Protein AF-A0A8T8I0U0-F1 (afdb_monomer)

Mean predicted aligned error: 4.16 Å

Organism: NCBI:txid173560

Nearest PDB structures (foldseek):
  2bmm-assembly1_A  TM=9.671E-01  e=6.168E-07  Thermobifida fusca
  4uzv-assembly1_A-2  TM=9.591E-01  e=1.842E-06  Thermobifida fusca TM51
  2qrw-assembly1_B  TM=9.593E-01  e=3.443E-06  Mycobacterium tuberculosis
  2qrw-assembly7_J  TM=9.313E-01  e=3.627E-06  Mycobacterium tuberculosis
  2qrw-assembly1_H  TM=9.370E-01  e=4.958E-06  Mycobacterium tuberculosis

Structure (mmCIF, N/CA/C/O backbone):
data_AF-A0A8T8I0U0-F1
#
_entry.id   AF-A0A8T8I0U0-F1
#
loop_
_atom_site.group_PDB
_atom_site.id
_atom_site.type_symbol
_atom_site.label_atom_id
_atom_site.label_alt_id
_atom_site.label_comp_id
_atom_site.label_asym_id
_atom_site.label_entity_id
_atom_site.label_seq_id
_atom_site.pdbx_PDB_ins_code
_atom_site.Cartn_x
_atom_site.Cartn_y
_atom_site.Cartn_z
_atom_site.occupancy
_atom_site.B_iso_or_equiv
_atom_site.auth_seq_id
_atom_site.auth_comp_id
_atom_site.auth_asym_id
_atom_site.auth_atom_id
_atom_site.pdbx_PDB_model_num
ATOM 1 N N . MET A 1 1 ? -22.329 17.162 18.875 1.00 44.09 1 MET A N 1
ATOM 2 C CA . MET A 1 1 ? -20.883 16.859 18.850 1.00 44.09 1 MET A CA 1
ATOM 3 C C . MET A 1 1 ? -20.660 15.857 17.734 1.00 44.09 1 MET A C 1
ATOM 5 O O . MET A 1 1 ? -21.104 14.725 17.866 1.00 44.09 1 MET A O 1
ATOM 9 N N . THR A 1 2 ? -20.091 16.277 16.606 1.00 43.19 2 THR A N 1
ATOM 10 C CA . THR A 1 2 ? -19.749 15.354 15.516 1.00 43.19 2 THR A CA 1
ATOM 11 C C . THR A 1 2 ? -18.522 14.572 15.963 1.00 43.19 2 THR A C 1
ATOM 13 O O . THR A 1 2 ? -17.457 15.156 16.145 1.00 43.19 2 THR A O 1
ATOM 16 N N . GLN A 1 3 ? -18.689 13.280 16.235 1.00 42.22 3 GLN A N 1
ATOM 17 C CA . GLN A 1 3 ? -17.574 12.393 16.548 1.00 42.22 3 GLN A CA 1
ATOM 18 C C . GLN A 1 3 ? -16.611 12.412 15.353 1.00 42.22 3 GLN A C 1
ATOM 20 O O . GLN A 1 3 ? -17.051 12.254 14.213 1.00 42.22 3 GLN A O 1
ATOM 25 N N . ALA A 1 4 ? -15.321 12.662 15.594 1.00 53.00 4 ALA A N 1
ATOM 26 C CA . ALA A 1 4 ? -14.315 12.555 14.543 1.00 53.00 4 ALA A CA 1
ATOM 27 C C . ALA A 1 4 ? -14.406 11.152 13.908 1.00 53.00 4 ALA A C 1
ATOM 29 O O . ALA A 1 4 ? -14.655 10.185 14.639 1.00 53.00 4 ALA A O 1
ATOM 30 N N . PRO A 1 5 ? -14.255 11.021 12.576 1.00 55.06 5 PRO A N 1
ATOM 31 C CA . PRO A 1 5 ? -14.304 9.717 11.932 1.00 55.06 5 PRO A CA 1
ATOM 32 C C . PRO A 1 5 ? -13.251 8.811 12.572 1.00 55.06 5 PRO A C 1
ATOM 34 O O . PRO A 1 5 ? -12.086 9.185 12.707 1.00 55.06 5 PRO A O 1
ATOM 37 N N . ARG A 1 6 ? -13.696 7.645 13.039 1.00 64.88 6 ARG A N 1
ATOM 38 C CA . ARG A 1 6 ? -12.832 6.659 13.679 1.00 64.88 6 ARG A CA 1
ATOM 39 C C . ARG A 1 6 ? -11.958 6.043 12.598 1.00 64.88 6 ARG A C 1
ATOM 41 O O . ARG A 1 6 ? -12.469 5.355 11.728 1.00 64.88 6 ARG A O 1
ATOM 48 N N . LEU A 1 7 ? -10.661 6.305 12.679 1.00 69.94 7 LEU A N 1
ATOM 49 C CA . LEU A 1 7 ? -9.669 5.688 11.811 1.00 69.94 7 LEU A CA 1
ATOM 50 C C . LEU A 1 7 ? -9.688 4.171 12.009 1.00 69.94 7 LEU A C 1
ATOM 52 O O . LEU A 1 7 ? -9.860 3.695 13.138 1.00 69.94 7 LEU A O 1
ATOM 56 N N . ALA A 1 8 ? -9.477 3.423 10.926 1.00 82.00 8 ALA A N 1
ATOM 57 C CA . ALA A 1 8 ? -9.208 1.997 11.033 1.00 82.00 8 ALA A CA 1
ATOM 58 C C . ALA A 1 8 ? -8.011 1.775 11.988 1.00 82.00 8 ALA A C 1
ATOM 60 O O . ALA A 1 8 ? -6.993 2.459 11.841 1.00 82.00 8 ALA A O 1
ATOM 61 N N . PRO A 1 9 ? -8.121 0.858 12.969 1.00 89.94 9 PRO A N 1
ATOM 62 C CA . PRO A 1 9 ? -7.012 0.476 13.834 1.00 89.94 9 PRO A CA 1
ATOM 63 C C . PRO A 1 9 ? -5.744 0.146 13.043 1.00 89.94 9 PRO A C 1
ATOM 65 O O . PRO A 1 9 ? -5.819 -0.475 11.982 1.00 89.94 9 PRO A O 1
ATOM 68 N N . GLU A 1 10 ? -4.583 0.504 13.594 1.00 93.50 10 GLU A N 1
ATOM 69 C CA . GLU A 1 10 ? -3.272 0.229 12.989 1.00 93.50 10 GLU A CA 1
ATOM 70 C C . GLU A 1 10 ? -3.123 -1.245 12.592 1.00 93.50 10 GLU A C 1
ATOM 72 O O . GLU A 1 10 ? -2.755 -1.549 11.461 1.00 93.50 10 GLU A O 1
ATOM 77 N N . GLU A 1 11 ? -3.509 -2.156 13.485 1.00 94.25 11 GLU A N 1
ATOM 78 C CA . GLU A 1 11 ? -3.452 -3.601 13.259 1.00 94.25 11 GLU A CA 1
ATOM 79 C C . GLU A 1 11 ? -4.283 -4.048 12.045 1.00 94.25 11 GLU A C 1
ATOM 81 O O . GLU A 1 11 ? -3.831 -4.889 11.271 1.00 94.25 11 GLU A O 1
ATOM 86 N N . LEU A 1 12 ? -5.450 -3.432 11.803 1.00 94.69 12 LEU A N 1
ATOM 87 C CA . LEU A 1 12 ? -6.263 -3.736 10.620 1.00 94.69 12 LEU A CA 1
ATOM 88 C C . LEU A 1 12 ? -5.626 -3.216 9.328 1.00 94.69 12 LEU A C 1
ATOM 90 O O . LEU A 1 12 ? -5.728 -3.875 8.296 1.00 94.69 12 LEU A O 1
ATOM 94 N N . LEU A 1 13 ? -4.953 -2.064 9.361 1.00 95.12 13 LEU A N 1
ATOM 95 C CA . LEU A 1 13 ? -4.246 -1.527 8.192 1.00 95.12 13 LEU A CA 1
ATOM 96 C C . LEU A 1 13 ? -2.980 -2.329 7.865 1.00 95.12 13 LEU A C 1
ATOM 98 O O . LEU A 1 13 ? -2.673 -2.534 6.690 1.00 95.12 13 LEU A O 1
ATOM 102 N N . MET A 1 14 ? -2.275 -2.820 8.886 1.00 96.94 14 MET A N 1
ATOM 103 C CA . MET A 1 14 ? -1.159 -3.751 8.705 1.00 96.94 14 MET A CA 1
ATOM 104 C C . MET A 1 14 ? -1.657 -5.078 8.114 1.00 96.94 14 MET A C 1
ATOM 106 O O . MET A 1 14 ? -1.157 -5.506 7.077 1.00 96.94 14 MET A O 1
ATOM 110 N N . ALA A 1 15 ? -2.721 -5.658 8.681 1.00 96.88 15 ALA A N 1
ATOM 111 C CA . ALA A 1 15 ? -3.320 -6.893 8.173 1.00 96.88 15 ALA A CA 1
ATOM 112 C C . ALA A 1 15 ? -3.898 -6.746 6.752 1.00 96.88 15 ALA A C 1
ATOM 114 O O . ALA A 1 15 ? -3.874 -7.695 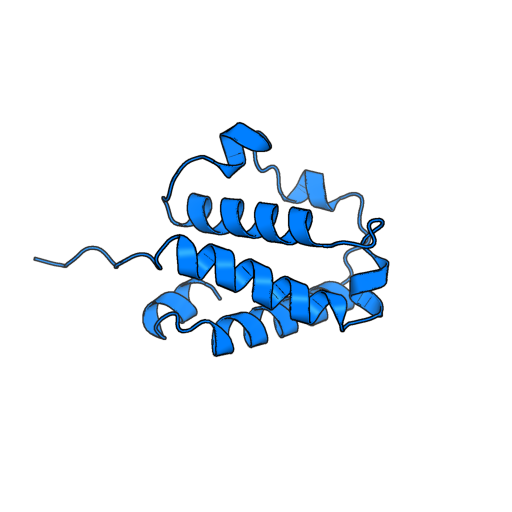5.967 1.00 96.88 15 ALA A O 1
ATOM 115 N N . LEU A 1 16 ? -4.410 -5.563 6.391 1.00 97.19 16 LEU A N 1
ATOM 116 C CA . LEU A 1 16 ? -4.823 -5.249 5.022 1.00 97.19 16 LEU A CA 1
ATOM 117 C C . LEU A 1 16 ? -3.639 -5.343 4.051 1.00 97.19 16 LEU A C 1
ATOM 119 O O . LEU A 1 16 ? -3.783 -5.923 2.976 1.00 97.19 16 LEU A O 1
ATOM 123 N N . ALA A 1 17 ? -2.480 -4.791 4.419 1.00 98.06 17 ALA A N 1
ATOM 124 C CA . ALA A 1 17 ? -1.287 -4.866 3.584 1.00 98.06 17 ALA A CA 1
ATOM 125 C C . ALA A 1 17 ? -0.794 -6.313 3.422 1.00 98.06 17 ALA A C 1
ATOM 127 O O . ALA A 1 17 ? -0.450 -6.706 2.308 1.00 98.06 17 ALA A O 1
ATOM 128 N N . ASP A 1 18 ? -0.836 -7.117 4.487 1.00 97.94 18 ASP A N 1
ATOM 129 C CA . ASP A 1 18 ? -0.480 -8.539 4.428 1.00 97.94 18 ASP A CA 1
ATOM 130 C C . ASP A 1 18 ? -1.413 -9.317 3.488 1.00 97.94 18 ASP A C 1
ATOM 132 O O . ASP A 1 18 ? -0.952 -10.041 2.605 1.00 97.94 18 ASP A O 1
ATOM 136 N N . ARG A 1 19 ? -2.732 -9.110 3.604 1.00 97.88 19 ARG A N 1
ATOM 137 C CA . ARG A 1 19 ? -3.728 -9.711 2.696 1.00 97.88 19 ARG A CA 1
ATOM 138 C C . ARG A 1 19 ? -3.503 -9.289 1.251 1.00 97.88 19 ARG A C 1
ATOM 140 O O . ARG A 1 19 ? -3.509 -10.130 0.361 1.00 97.88 19 ARG A O 1
ATOM 147 N N . PHE A 1 20 ? -3.268 -8.001 1.017 1.00 98.44 20 PHE A N 1
ATOM 148 C CA . PHE A 1 20 ? -2.972 -7.489 -0.315 1.00 98.44 20 PHE A CA 1
ATOM 149 C C . PHE A 1 20 ? -1.749 -8.180 -0.934 1.00 98.44 20 PHE A C 1
ATOM 151 O O . PHE A 1 20 ? -1.793 -8.579 -2.096 1.00 98.44 20 PHE A O 1
ATOM 158 N N . TYR A 1 21 ? -0.676 -8.375 -0.167 1.00 98.12 21 TYR A N 1
ATOM 159 C CA . TYR A 1 21 ? 0.515 -9.053 -0.676 1.00 98.12 21 TYR A CA 1
ATOM 160 C C . TYR A 1 21 ? 0.358 -10.570 -0.825 1.00 98.12 21 TYR A C 1
ATOM 162 O O . TYR A 1 21 ? 1.036 -11.150 -1.673 1.00 98.12 21 TYR A O 1
ATOM 170 N N . ALA A 1 22 ? -0.561 -11.204 -0.091 1.00 97.12 22 ALA A N 1
ATOM 171 C CA . ALA A 1 22 ? -0.962 -12.588 -0.347 1.00 97.12 22 ALA A CA 1
ATOM 172 C C . ALA A 1 22 ? -1.680 -12.739 -1.704 1.00 97.12 22 ALA A C 1
ATOM 174 O O . ALA A 1 22 ? -1.435 -13.700 -2.425 1.00 97.12 22 ALA A O 1
ATOM 175 N N . GLU A 1 23 ? -2.506 -11.766 -2.095 1.00 97.69 23 GLU A N 1
ATOM 176 C CA . GLU A 1 23 ? -3.128 -11.740 -3.428 1.00 97.69 23 GLU A CA 1
ATOM 177 C C . GLU A 1 23 ? -2.091 -11.451 -4.534 1.00 97.69 23 GLU A C 1
ATOM 179 O O . GLU A 1 23 ? -2.078 -12.101 -5.579 1.00 97.69 23 GLU A O 1
ATOM 184 N N . VAL A 1 24 ? -1.165 -10.510 -4.297 1.00 97.62 24 VAL A N 1
ATOM 185 C CA . VAL A 1 24 ? -0.076 -10.192 -5.243 1.00 97.62 24 VAL A CA 1
ATOM 186 C C . VAL A 1 24 ? 0.856 -11.380 -5.462 1.00 97.62 24 VAL A C 1
ATOM 188 O O . VAL A 1 24 ? 1.292 -11.596 -6.592 1.00 97.62 24 VAL A O 1
ATOM 191 N N . SER A 1 25 ? 1.174 -12.146 -4.415 1.00 97.00 25 SER A N 1
ATOM 192 C CA . SER A 1 25 ? 2.069 -13.301 -4.535 1.00 97.00 25 SER A CA 1
ATOM 193 C C . SER A 1 25 ? 1.476 -14.418 -5.398 1.00 97.00 25 SER A C 1
ATOM 195 O O . SER A 1 25 ? 2.234 -15.133 -6.052 1.00 97.00 25 SER A O 1
ATOM 197 N N . ALA A 1 26 ? 0.145 -14.518 -5.461 1.00 96.81 26 ALA A N 1
ATOM 198 C CA . ALA A 1 26 ? -0.581 -15.467 -6.301 1.00 96.81 26 ALA A CA 1
ATOM 199 C C . ALA A 1 26 ? -0.764 -15.002 -7.763 1.00 96.81 26 ALA A C 1
ATOM 201 O O . ALA A 1 26 ? -1.098 -15.813 -8.626 1.00 96.81 26 ALA A O 1
ATOM 202 N N . ASP A 1 27 ? -0.548 -13.718 -8.076 1.00 97.81 27 ASP A N 1
ATOM 203 C CA . ASP A 1 27 ? -0.591 -13.195 -9.447 1.00 97.81 27 ASP A CA 1
ATOM 204 C C . ASP A 1 27 ? 0.809 -13.207 -10.066 1.00 97.81 27 ASP A C 1
ATOM 206 O O . ASP A 1 27 ? 1.598 -12.289 -9.851 1.00 97.81 27 ASP A O 1
ATOM 210 N N . GLU A 1 28 ? 1.099 -14.213 -10.895 1.00 96.44 28 GLU A N 1
ATOM 211 C CA . GLU A 1 28 ? 2.404 -14.393 -11.552 1.00 96.44 28 GLU A CA 1
ATOM 212 C C . GLU A 1 28 ? 2.910 -13.130 -12.274 1.00 96.44 28 GLU A C 1
ATOM 214 O O . GLU A 1 28 ? 4.111 -12.854 -12.282 1.00 96.44 28 GLU A O 1
ATOM 219 N N . VAL A 1 29 ? 2.007 -12.321 -12.846 1.00 96.31 29 VAL A N 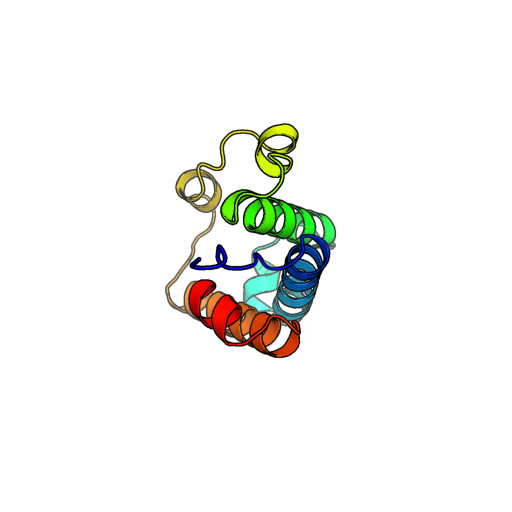1
ATOM 220 C CA . VAL A 1 29 ? 2.376 -11.116 -13.602 1.00 96.31 29 VAL A CA 1
ATOM 221 C C . VAL A 1 29 ? 2.846 -10.002 -12.672 1.00 96.31 29 VAL A C 1
ATOM 223 O O . VAL A 1 29 ? 3.818 -9.316 -12.982 1.00 96.31 29 VAL A O 1
ATOM 226 N N . LEU A 1 30 ? 2.165 -9.798 -11.542 1.00 95.81 30 LEU A N 1
ATOM 227 C CA . LEU A 1 30 ? 2.612 -8.819 -10.550 1.00 95.81 30 LEU A CA 1
ATOM 228 C C . LEU A 1 30 ? 3.803 -9.338 -9.761 1.00 95.81 30 LEU A C 1
ATOM 230 O O . LEU A 1 30 ? 4.741 -8.583 -9.520 1.00 95.81 30 LEU A O 1
ATOM 234 N N . ARG A 1 31 ? 3.792 -10.620 -9.394 1.00 95.06 31 ARG A N 1
ATOM 235 C CA . ARG A 1 31 ? 4.866 -11.268 -8.651 1.00 95.06 31 ARG A CA 1
ATOM 236 C C . ARG A 1 31 ? 6.205 -11.135 -9.371 1.00 95.06 31 ARG A C 1
ATOM 238 O O . ARG A 1 31 ? 7.200 -10.857 -8.707 1.00 95.06 31 ARG A O 1
ATOM 245 N N . ALA A 1 32 ? 6.220 -11.239 -10.700 1.00 94.00 32 ALA A N 1
ATOM 246 C CA . ALA A 1 32 ? 7.416 -11.059 -11.525 1.00 94.00 32 ALA A CA 1
ATOM 247 C C . ALA A 1 32 ? 8.054 -9.655 -11.436 1.00 94.00 32 ALA A C 1
ATOM 249 O O . ALA A 1 32 ? 9.199 -9.482 -11.845 1.00 94.00 32 ALA A O 1
ATOM 250 N N . LEU A 1 33 ? 7.347 -8.648 -10.906 1.00 92.19 33 LEU A N 1
ATOM 251 C CA . LEU A 1 33 ? 7.899 -7.305 -10.683 1.00 92.19 33 LEU A CA 1
ATOM 252 C C . LEU A 1 33 ? 8.765 -7.211 -9.419 1.00 92.19 33 LEU A C 1
ATOM 254 O O . LEU A 1 33 ? 9.483 -6.224 -9.249 1.00 92.19 33 LEU A O 1
ATOM 258 N N . TYR A 1 34 ? 8.674 -8.198 -8.527 1.00 90.94 34 TYR A N 1
ATOM 259 C CA . TYR A 1 34 ? 9.368 -8.196 -7.246 1.00 90.94 34 TYR A CA 1
ATOM 260 C C . TYR A 1 34 ? 10.632 -9.060 -7.328 1.00 90.94 34 TYR A C 1
ATOM 262 O O . TYR A 1 34 ? 10.525 -10.252 -7.628 1.00 90.94 34 TYR A O 1
ATOM 270 N N . PRO A 1 35 ? 11.819 -8.484 -7.061 1.00 86.75 35 PRO A N 1
ATOM 271 C CA . PRO A 1 35 ? 13.076 -9.226 -7.119 1.00 86.75 35 PRO A CA 1
ATOM 272 C C . PRO A 1 35 ? 13.201 -10.237 -5.977 1.00 86.75 35 PRO A C 1
ATOM 274 O O . PRO A 1 35 ? 13.792 -11.297 -6.162 1.00 86.75 35 PRO A O 1
ATOM 277 N N . ASP A 1 36 ? 12.630 -9.917 -4.817 1.00 89.75 36 ASP A N 1
ATOM 278 C CA . ASP A 1 36 ? 12.696 -10.760 -3.632 1.00 89.75 36 ASP A CA 1
ATOM 279 C C . ASP A 1 36 ? 11.689 -11.911 -3.711 1.00 8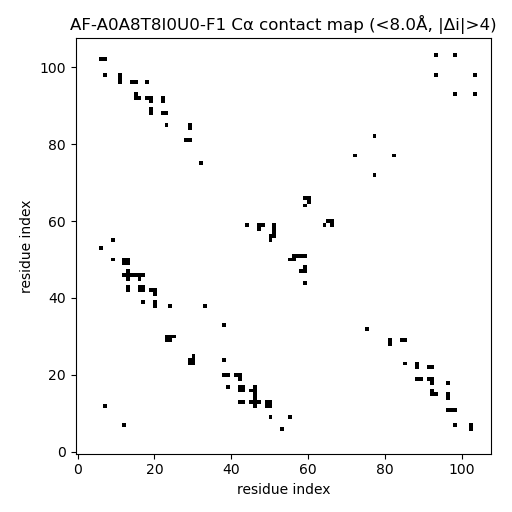9.75 36 ASP A C 1
ATOM 281 O O . ASP A 1 36 ? 10.585 -11.772 -4.252 1.00 89.75 36 ASP A O 1
ATOM 285 N N . GLU A 1 37 ? 12.076 -13.064 -3.161 1.00 83.25 37 GLU A N 1
ATOM 286 C CA . GLU A 1 37 ? 11.171 -14.206 -3.020 1.00 83.25 37 GLU A CA 1
ATOM 287 C C . GLU A 1 37 ? 10.083 -13.972 -1.977 1.00 83.25 37 GLU A C 1
ATOM 289 O O . GLU A 1 37 ? 8.921 -14.323 -2.196 1.00 83.25 37 GLU A O 1
ATOM 294 N N . ASP A 1 38 ? 10.472 -13.315 -0.889 1.00 93.06 38 ASP A N 1
ATOM 295 C CA . ASP A 1 38 ? 9.625 -12.956 0.232 1.00 93.06 38 ASP A CA 1
ATOM 296 C C . ASP A 1 38 ? 9.119 -11.512 0.090 1.00 93.06 38 ASP A C 1
ATOM 298 O O . ASP A 1 38 ? 9.893 -10.568 -0.069 1.00 93.06 38 ASP A O 1
ATOM 302 N N . LEU A 1 39 ? 7.799 -11.334 0.174 1.00 96.25 39 LEU A N 1
ATOM 303 C CA . LEU A 1 39 ? 7.140 -10.029 0.082 1.00 96.25 39 LEU A CA 1
ATOM 304 C C . LEU A 1 39 ? 6.831 -9.411 1.457 1.00 96.25 39 LEU A C 1
ATOM 306 O O . LEU A 1 39 ? 6.213 -8.347 1.516 1.00 96.25 39 LEU A O 1
ATOM 310 N N . THR A 1 40 ? 7.272 -10.029 2.557 1.00 96.00 40 THR A N 1
ATOM 311 C CA . THR A 1 40 ? 7.002 -9.588 3.937 1.00 96.00 40 THR A CA 1
ATOM 312 C C . THR A 1 40 ? 7.406 -8.134 4.176 1.00 96.00 40 THR A C 1
ATOM 314 O O . THR A 1 40 ? 6.644 -7.352 4.751 1.00 96.00 40 THR A O 1
ATOM 317 N N . ASP A 1 41 ? 8.585 -7.724 3.708 1.00 95.69 41 ASP A N 1
ATOM 318 C CA . ASP A 1 41 ? 9.022 -6.337 3.862 1.00 95.69 41 ASP A CA 1
ATOM 319 C C . ASP A 1 41 ? 8.192 -5.394 2.990 1.00 95.69 41 ASP A C 1
ATOM 321 O O . ASP A 1 41 ? 7.811 -4.311 3.432 1.00 95.69 41 ASP A O 1
ATOM 325 N N . ALA A 1 42 ? 7.842 -5.801 1.769 1.00 96.25 42 ALA A N 1
ATOM 326 C CA . ALA A 1 42 ? 6.986 -5.016 0.885 1.00 96.25 42 ALA A CA 1
ATOM 327 C C . ALA A 1 42 ? 5.591 -4.778 1.504 1.00 96.25 42 ALA A C 1
ATOM 329 O O . ALA A 1 42 ? 5.093 -3.645 1.468 1.00 96.25 42 ALA A O 1
ATOM 330 N N . ALA A 1 43 ? 5.018 -5.800 2.149 1.00 97.94 43 ALA A N 1
ATOM 331 C CA . ALA A 1 43 ? 3.777 -5.710 2.915 1.00 97.94 43 ALA A CA 1
ATOM 332 C C . ALA A 1 43 ? 3.908 -4.757 4.101 1.00 97.94 43 ALA A C 1
ATOM 334 O O . ALA A 1 43 ? 3.144 -3.797 4.215 1.00 97.94 43 ALA A O 1
ATOM 335 N N . ARG A 1 44 ? 4.950 -4.924 4.917 1.00 97.69 44 ARG A N 1
ATOM 336 C CA . ARG A 1 44 ? 5.211 -4.070 6.080 1.00 97.69 44 ARG A CA 1
ATOM 337 C C . ARG A 1 44 ? 5.361 -2.599 5.703 1.00 97.69 44 ARG A C 1
ATOM 339 O O . ARG A 1 44 ? 4.831 -1.715 6.371 1.00 97.69 44 ARG A O 1
ATOM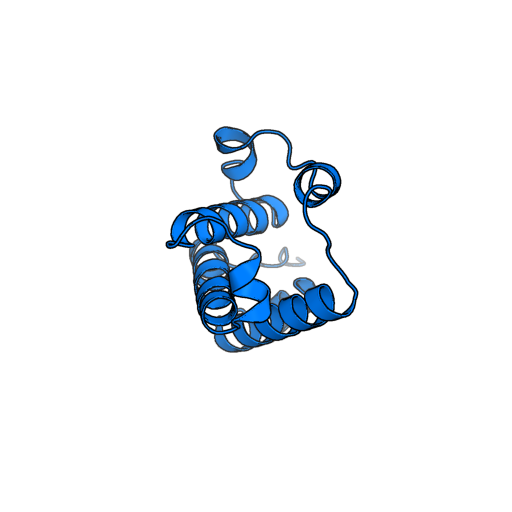 346 N N . HIS A 1 45 ? 6.054 -2.334 4.602 1.00 97.50 45 HIS A N 1
ATOM 347 C CA . HIS A 1 45 ? 6.238 -0.991 4.075 1.00 97.50 45 HIS A CA 1
ATOM 348 C C . HIS A 1 45 ? 4.929 -0.342 3.632 1.00 97.50 45 HIS A C 1
ATOM 350 O O . HIS A 1 45 ? 4.717 0.841 3.907 1.00 97.50 45 HIS A O 1
ATOM 356 N N . LEU A 1 46 ? 4.061 -1.098 2.958 1.00 97.75 46 LEU A N 1
ATO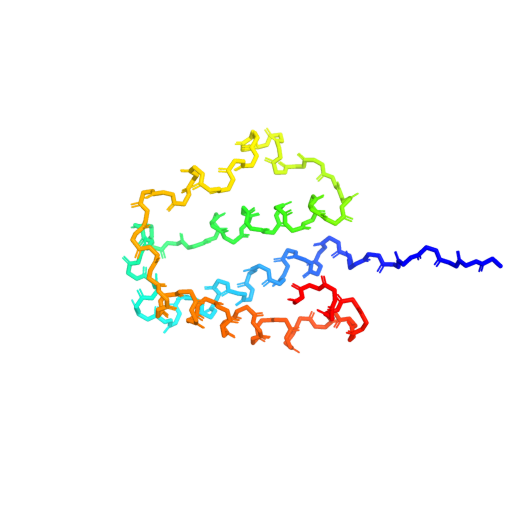M 357 C CA . LEU A 1 46 ? 2.736 -0.619 2.591 1.00 97.75 46 LEU A CA 1
ATOM 358 C C . LEU A 1 46 ? 1.873 -0.391 3.836 1.00 97.75 46 LEU A C 1
ATOM 360 O O . LEU A 1 46 ? 1.248 0.658 3.940 1.00 97.75 46 LEU A O 1
ATOM 364 N N . GLY A 1 47 ? 1.895 -1.314 4.798 1.00 97.69 47 GLY A N 1
ATOM 365 C CA . GLY A 1 47 ? 1.170 -1.192 6.062 1.00 97.69 47 GLY A CA 1
ATOM 366 C C . GLY A 1 47 ? 1.541 0.087 6.812 1.00 97.69 47 GLY A C 1
ATOM 367 O O . GLY A 1 47 ? 0.674 0.918 7.076 1.00 97.69 47 GLY A O 1
ATOM 368 N N . TRP A 1 48 ? 2.835 0.328 7.047 1.00 97.88 48 TRP A N 1
ATOM 369 C CA . TRP A 1 48 ? 3.295 1.568 7.684 1.00 97.88 48 TRP A CA 1
ATOM 370 C C . TRP A 1 48 ? 2.878 2.818 6.908 1.00 97.88 48 TRP A C 1
ATOM 372 O O . TRP A 1 48 ? 2.513 3.826 7.511 1.00 97.88 48 TRP A O 1
ATOM 382 N N . PHE A 1 49 ? 2.929 2.769 5.572 1.00 97.19 49 PHE A N 1
ATOM 383 C CA . PHE A 1 49 ? 2.474 3.882 4.745 1.00 97.19 49 PHE A CA 1
ATOM 384 C C . PHE A 1 49 ? 0.974 4.146 4.932 1.00 97.19 49 PHE A C 1
ATOM 386 O O . PHE A 1 49 ? 0.592 5.298 5.117 1.00 97.19 49 PHE A O 1
ATOM 393 N N . LEU A 1 50 ? 0.133 3.107 4.920 1.00 95.31 50 LEU A N 1
ATOM 394 C CA . LEU A 1 50 ? -1.316 3.228 5.106 1.00 95.31 50 LEU A CA 1
ATOM 395 C C . LEU A 1 50 ? -1.662 3.779 6.493 1.00 95.31 50 LEU A C 1
ATOM 397 O O . LEU A 1 50 ? -2.478 4.692 6.597 1.00 95.31 50 LEU A O 1
ATOM 401 N N . VAL A 1 51 ? -1.003 3.277 7.538 1.00 95.19 51 VAL A N 1
ATOM 402 C CA . VAL A 1 51 ? -1.158 3.753 8.921 1.00 95.19 51 VAL A CA 1
ATOM 403 C C . VAL A 1 51 ? -0.822 5.238 9.014 1.00 95.19 51 VAL A C 1
ATOM 405 O O . VAL A 1 51 ? -1.638 6.040 9.474 1.00 95.19 51 VAL A O 1
ATOM 408 N N . GLN A 1 52 ? 0.345 5.631 8.502 1.00 94.94 52 GLN A N 1
ATOM 409 C CA . GLN A 1 52 ? 0.779 7.022 8.533 1.00 94.94 52 GLN A CA 1
ATOM 410 C C . GLN A 1 52 ? -0.134 7.926 7.686 1.00 94.94 52 GLN A C 1
ATOM 412 O O . GLN A 1 52 ? -0.4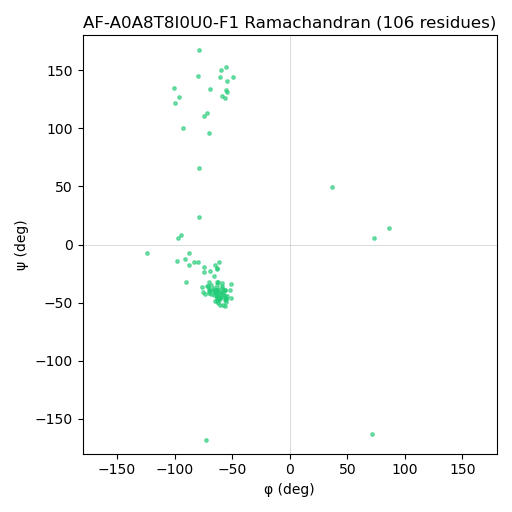92 9.022 8.115 1.00 94.94 52 GLN A O 1
ATOM 417 N N . ALA A 1 53 ? -0.560 7.476 6.501 1.00 92.00 53 ALA A N 1
ATOM 418 C CA . ALA A 1 53 ? -1.449 8.231 5.615 1.00 92.00 53 ALA A CA 1
ATOM 419 C C . ALA A 1 53 ? -2.830 8.497 6.235 1.00 92.00 53 ALA A C 1
ATOM 421 O O . ALA A 1 53 ? -3.522 9.431 5.830 1.00 92.00 53 ALA A O 1
ATOM 422 N N . ARG A 1 54 ? -3.226 7.699 7.232 1.00 89.50 54 ARG A N 1
ATOM 423 C CA . ARG A 1 54 ? -4.463 7.871 7.998 1.00 89.50 54 ARG A CA 1
ATOM 424 C C . ARG A 1 54 ? -4.269 8.657 9.295 1.00 89.50 54 ARG A C 1
ATOM 426 O O . ARG A 1 54 ? -5.215 8.788 10.054 1.00 89.50 54 ARG A O 1
ATOM 433 N N . GLY A 1 55 ? -3.093 9.242 9.521 1.00 90.50 55 GLY A N 1
ATOM 434 C CA . GLY A 1 55 ? -2.800 10.045 10.711 1.00 90.50 55 GLY A CA 1
ATOM 435 C C . GLY A 1 55 ? -2.329 9.225 11.913 1.00 90.50 55 GLY A C 1
ATOM 436 O O . GLY A 1 55 ? -2.311 9.744 13.026 1.00 90.50 55 GLY A O 1
ATOM 437 N N . GLY A 1 56 ? -1.957 7.960 11.697 1.00 92.19 56 GLY A N 1
ATOM 438 C CA . GLY A 1 56 ? -1.250 7.154 12.686 1.00 92.19 56 GLY A CA 1
ATOM 439 C C . GLY A 1 56 ? 0.217 7.580 12.868 1.00 92.19 56 GLY A C 1
ATOM 440 O O . GLY A 1 56 ? 0.633 8.637 12.380 1.00 92.19 56 GLY A O 1
ATOM 441 N N . PRO A 1 57 ? 1.022 6.760 13.567 1.00 95.06 57 PRO A N 1
ATOM 442 C CA . PRO A 1 57 ? 2.436 7.041 13.813 1.00 95.06 57 PRO A CA 1
ATOM 443 C C . PRO A 1 57 ? 3.253 7.295 12.536 1.00 95.06 57 PRO A C 1
ATOM 445 O O . PRO A 1 57 ? 2.973 6.750 11.468 1.00 95.06 57 PRO A O 1
ATOM 448 N N . LEU A 1 58 ? 4.337 8.071 12.661 1.00 96.25 58 LEU A N 1
ATOM 449 C CA . LEU A 1 58 ? 5.258 8.402 11.560 1.00 96.25 58 LEU A CA 1
ATOM 450 C C . LEU A 1 58 ? 6.259 7.276 11.228 1.00 96.25 58 LEU A C 1
ATOM 452 O O . LEU A 1 58 ? 7.320 7.522 10.657 1.00 96.25 58 LEU A O 1
ATOM 456 N N . THR A 1 59 ? 5.933 6.023 11.554 1.00 96.75 59 THR A N 1
ATOM 457 C CA . THR A 1 59 ? 6.852 4.881 11.444 1.00 96.75 59 THR A CA 1
ATOM 458 C C . THR A 1 59 ? 7.375 4.673 10.024 1.00 96.75 59 THR A C 1
ATOM 460 O O . THR A 1 59 ? 8.543 4.326 9.855 1.00 96.75 59 THR A O 1
ATOM 463 N N . TYR A 1 60 ? 6.561 4.915 8.988 1.00 97.56 60 TYR A N 1
ATOM 464 C CA . TYR A 1 60 ? 7.052 4.845 7.611 1.00 97.56 60 TYR A CA 1
ATOM 465 C C . TYR A 1 60 ? 8.154 5.883 7.379 1.00 97.56 60 TYR A C 1
ATOM 467 O O . TYR A 1 60 ? 9.209 5.541 6.848 1.00 97.56 60 TYR A O 1
ATOM 475 N N . PHE A 1 61 ? 7.934 7.134 7.787 1.00 97.06 61 PHE A N 1
ATOM 476 C CA . PHE A 1 61 ? 8.929 8.193 7.651 1.00 97.06 61 PHE A CA 1
ATOM 477 C C . PHE A 1 61 ? 10.209 7.867 8.426 1.00 97.06 61 PHE A C 1
ATOM 479 O O . PHE A 1 61 ? 11.293 7.960 7.856 1.00 97.06 61 PHE A O 1
ATOM 486 N N . ASP A 1 62 ? 10.100 7.405 9.669 1.00 97.94 62 ASP A N 1
ATOM 487 C CA . ASP A 1 62 ? 11.270 7.096 10.499 1.00 97.94 62 ASP A CA 1
ATOM 488 C C . ASP A 1 62 ? 12.118 5.957 9.913 1.00 97.94 62 ASP A C 1
ATOM 490 O O . ASP A 1 62 ? 13.344 5.963 10.006 1.00 97.94 62 ASP A O 1
ATOM 494 N N . ARG A 1 63 ? 11.474 4.966 9.283 1.00 97.12 63 ARG A N 1
ATOM 495 C CA . ARG A 1 63 ? 12.149 3.781 8.727 1.00 97.12 63 ARG A CA 1
ATOM 496 C C . ARG A 1 63 ? 12.602 3.956 7.283 1.00 97.12 63 ARG A C 1
ATOM 498 O O . ARG A 1 63 ? 13.574 3.332 6.865 1.00 97.12 63 ARG A O 1
ATOM 505 N N . ARG A 1 64 ? 11.866 4.733 6.489 1.00 95.94 64 ARG A N 1
ATOM 506 C CA . ARG A 1 64 ? 12.030 4.804 5.029 1.00 95.94 64 ARG A CA 1
ATOM 507 C C . ARG A 1 64 ? 12.287 6.214 4.517 1.00 95.94 64 ARG A C 1
ATOM 509 O O . ARG A 1 64 ? 12.559 6.353 3.326 1.00 95.94 64 ARG A O 1
ATOM 516 N N . GLY A 1 65 ? 12.194 7.239 5.353 1.00 95.75 65 GLY A N 1
ATOM 517 C CA . GLY A 1 65 ? 12.279 8.640 4.958 1.00 95.75 65 GLY A CA 1
ATOM 518 C C . GLY A 1 65 ? 11.049 9.121 4.187 1.00 95.75 65 GLY A C 1
ATOM 519 O O . GLY A 1 65 ? 9.991 8.488 4.168 1.00 95.75 65 GLY A O 1
ATOM 520 N N . HIS A 1 66 ? 11.200 10.259 3.509 1.00 93.81 66 HIS A N 1
ATOM 521 C CA . HIS A 1 66 ? 10.107 10.894 2.775 1.00 93.81 66 HIS A CA 1
ATOM 522 C C . HIS A 1 66 ? 9.454 9.932 1.753 1.00 93.81 66 HIS A C 1
ATOM 524 O O . HIS A 1 66 ? 10.178 9.285 0.981 1.00 93.81 66 HIS A O 1
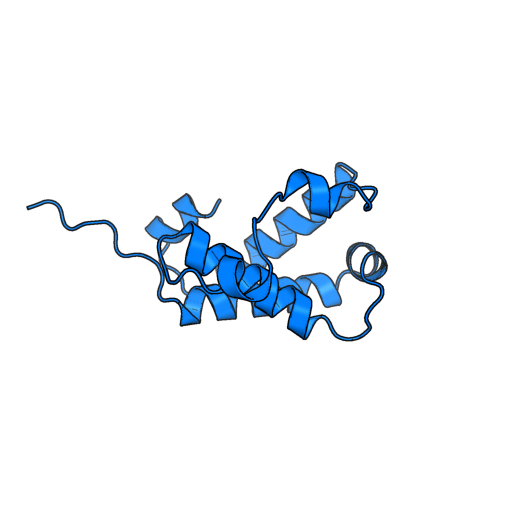ATOM 530 N N . PRO A 1 67 ? 8.107 9.831 1.690 1.00 90.88 67 PRO A N 1
ATOM 531 C CA . PRO A 1 67 ? 7.428 8.862 0.831 1.00 90.88 67 PRO A CA 1
ATOM 532 C C . PRO A 1 67 ? 7.790 8.944 -0.643 1.00 90.88 67 PRO A C 1
ATOM 534 O O . PRO A 1 67 ? 8.059 7.902 -1.230 1.00 90.88 67 PRO A O 1
ATOM 537 N N . SER A 1 68 ? 7.827 10.145 -1.232 1.00 93.19 68 SER A N 1
ATOM 538 C CA . SER A 1 68 ? 8.197 10.381 -2.641 1.00 93.19 68 SER A CA 1
ATOM 539 C C . SER A 1 68 ? 7.703 9.275 -3.588 1.00 93.19 68 SER A C 1
ATOM 541 O O . SER A 1 68 ? 8.480 8.718 -4.365 1.00 93.19 68 SER A O 1
ATOM 543 N N . LEU A 1 69 ? 6.411 8.922 -3.484 1.00 94.31 69 LEU A N 1
ATOM 544 C CA . LEU A 1 69 ? 5.871 7.681 -4.050 1.00 94.31 69 LEU A CA 1
ATOM 545 C C . LEU A 1 69 ? 6.154 7.570 -5.544 1.00 94.31 69 LEU A C 1
ATOM 547 O O . LEU A 1 69 ? 6.671 6.550 -5.985 1.00 94.31 69 LEU A O 1
ATOM 551 N N . ARG A 1 70 ? 5.912 8.642 -6.308 1.00 94.31 70 ARG A N 1
ATOM 552 C CA . ARG A 1 70 ? 6.195 8.656 -7.747 1.00 94.31 70 ARG A CA 1
ATOM 553 C C . ARG A 1 70 ? 7.653 8.295 -8.037 1.00 94.31 70 ARG A C 1
ATOM 555 O O . ARG A 1 70 ? 7.887 7.411 -8.845 1.00 94.31 70 ARG A O 1
ATOM 562 N N . ALA A 1 71 ? 8.615 8.918 -7.355 1.00 95.56 71 ALA A N 1
ATOM 563 C CA . ALA A 1 71 ? 10.038 8.652 -7.574 1.00 95.56 71 ALA A CA 1
ATOM 564 C C . ALA A 1 71 ? 10.417 7.196 -7.255 1.00 95.56 71 ALA A C 1
ATOM 566 O O . ALA A 1 71 ? 11.182 6.594 -7.998 1.00 95.56 71 ALA A O 1
ATOM 567 N N . ARG A 1 72 ? 9.833 6.605 -6.203 1.00 93.50 72 ARG A N 1
ATOM 568 C CA . ARG A 1 72 ? 10.057 5.190 -5.851 1.00 93.50 72 ARG A CA 1
ATOM 569 C C . ARG A 1 72 ? 9.452 4.207 -6.852 1.00 93.50 72 ARG A C 1
ATOM 571 O O . ARG A 1 72 ? 9.908 3.074 -6.915 1.00 93.50 72 ARG A O 1
ATOM 578 N N . HIS A 1 73 ? 8.445 4.633 -7.614 1.00 95.00 73 HIS A N 1
ATOM 579 C CA . HIS A 1 73 ? 7.763 3.792 -8.597 1.00 95.00 73 HIS A CA 1
ATOM 580 C C . HIS A 1 73 ? 8.264 3.995 -10.038 1.00 95.00 73 HIS A C 1
ATOM 582 O O . HIS A 1 73 ? 7.993 3.149 -10.882 1.00 95.00 73 HIS A O 1
ATOM 588 N N . VAL A 1 74 ? 9.025 5.064 -10.323 1.00 95.19 74 VAL A N 1
ATOM 589 C CA . VAL A 1 74 ? 9.646 5.329 -11.643 1.00 95.19 74 VAL A CA 1
ATOM 590 C C . VAL A 1 74 ? 10.464 4.151 -12.199 1.00 95.19 74 VAL A C 1
ATOM 592 O O . VAL A 1 74 ? 10.380 3.929 -13.405 1.00 95.19 74 VAL A O 1
ATOM 595 N N . PRO A 1 75 ? 11.234 3.388 -11.395 1.00 93.50 75 PRO A N 1
ATOM 596 C CA . PRO A 1 75 ? 12.009 2.260 -11.918 1.00 93.50 75 PRO A CA 1
ATOM 597 C C . PRO A 1 75 ? 11.164 1.112 -12.486 1.00 93.50 75 PRO A C 1
ATOM 599 O O . PRO A 1 75 ? 11.694 0.278 -13.215 1.00 93.50 75 PRO A O 1
ATOM 602 N N . PHE A 1 76 ? 9.869 1.046 -12.161 1.00 91.44 76 PHE A N 1
ATOM 603 C CA . PHE A 1 76 ? 8.996 -0.047 -12.573 1.00 91.44 76 PHE A CA 1
ATOM 604 C C . PHE A 1 76 ? 8.140 0.358 -13.781 1.00 91.44 76 PHE A C 1
ATOM 606 O O . PHE A 1 76 ? 7.534 1.435 -13.777 1.00 91.44 76 PHE A O 1
ATOM 613 N N . PRO A 1 77 ? 8.011 -0.501 -14.807 1.00 90.62 77 PRO A N 1
ATOM 614 C CA . PRO A 1 77 ? 7.217 -0.212 -15.998 1.00 90.62 77 PRO A CA 1
ATOM 615 C C . PRO A 1 77 ? 5.716 -0.414 -15.728 1.00 90.62 77 PRO A C 1
ATOM 617 O O . PRO A 1 77 ? 5.089 -1.310 -16.286 1.00 90.62 77 PRO A O 1
ATOM 620 N N . ILE A 1 78 ? 5.123 0.403 -14.852 1.00 95.00 78 ILE A N 1
ATOM 621 C CA . ILE A 1 78 ? 3.719 0.282 -14.432 1.00 95.00 78 ILE A CA 1
ATOM 622 C C . ILE A 1 78 ? 2.789 0.659 -15.593 1.00 95.00 78 ILE A C 1
ATOM 624 O O . ILE A 1 78 ? 2.484 1.828 -15.831 1.00 95.00 78 ILE A O 1
ATOM 628 N N . THR A 1 79 ? 2.326 -0.352 -16.324 1.00 96.88 79 THR A N 1
ATOM 629 C CA . THR A 1 79 ? 1.325 -0.204 -17.386 1.00 96.88 79 THR A CA 1
ATOM 630 C C . THR A 1 79 ? -0.089 -0.094 -16.811 1.00 96.88 79 THR A C 1
ATOM 632 O O . THR A 1 79 ? -0.338 -0.423 -15.649 1.00 96.88 79 THR A O 1
ATOM 635 N N . GLY A 1 80 ? -1.057 0.301 -17.648 1.00 97.94 80 GLY A N 1
ATOM 636 C CA . GLY A 1 80 ? -2.476 0.266 -17.272 1.00 97.94 80 GLY A CA 1
ATOM 637 C C . GLY A 1 80 ? -2.937 -1.130 -16.834 1.00 97.94 80 GLY A C 1
ATOM 638 O O . GL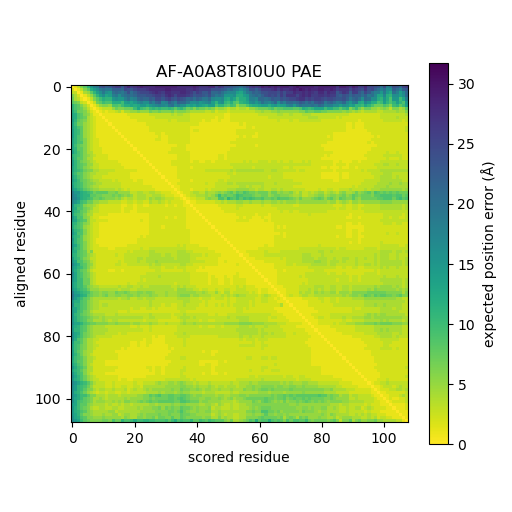Y A 1 80 ? -3.636 -1.255 -15.836 1.00 97.94 80 GLY A O 1
ATOM 639 N N . GLY A 1 81 ? -2.457 -2.187 -17.500 1.00 98.06 81 GLY A N 1
ATOM 640 C CA . GLY A 1 81 ? -2.774 -3.567 -17.124 1.00 98.06 81 GLY A CA 1
ATOM 641 C C . GLY A 1 81 ? -2.223 -3.965 -15.750 1.00 98.06 81 GLY A C 1
ATOM 642 O O . GLY A 1 81 ? -2.919 -4.633 -14.985 1.00 98.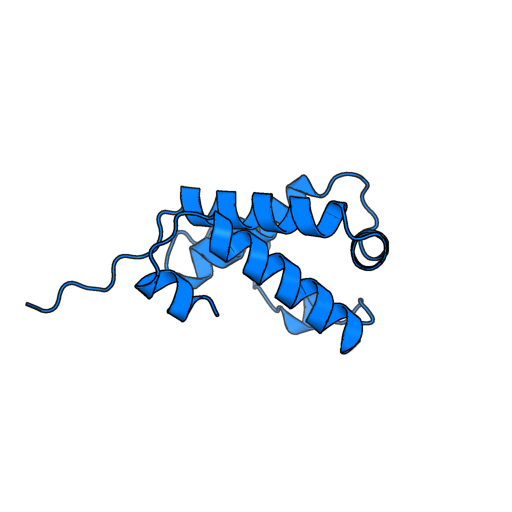06 81 GLY A O 1
ATOM 643 N N . LEU A 1 82 ? -1.006 -3.523 -15.406 1.00 97.62 82 LEU A N 1
ATOM 644 C CA . LEU A 1 82 ? -0.418 -3.760 -14.081 1.00 97.62 82 LEU A CA 1
ATOM 645 C C . LEU A 1 82 ? -1.158 -2.981 -12.990 1.00 97.62 82 LEU A C 1
ATOM 647 O O . LEU A 1 82 ? -1.474 -3.546 -11.945 1.00 97.62 82 LEU A O 1
ATOM 651 N N . ARG A 1 83 ? -1.509 -1.717 -13.257 1.00 97.69 83 ARG A N 1
ATOM 652 C CA . ARG A 1 83 ? -2.350 -0.910 -12.362 1.00 97.69 83 ARG A CA 1
ATOM 653 C C . ARG A 1 83 ? -3.682 -1.606 -12.087 1.00 97.69 83 ARG A C 1
ATOM 655 O O . ARG A 1 83 ? -4.089 -1.706 -10.936 1.00 97.69 83 ARG A O 1
ATOM 662 N N . ASP A 1 84 ? -4.358 -2.093 -13.122 1.00 98.44 84 ASP A N 1
ATOM 663 C CA . ASP A 1 84 ? -5.681 -2.699 -12.965 1.00 98.44 84 ASP A CA 1
ATOM 664 C C . ASP A 1 84 ? -5.611 -4.025 -12.194 1.00 98.44 84 ASP A C 1
ATOM 666 O O . ASP A 1 84 ? -6.508 -4.316 -11.407 1.00 98.44 84 ASP A O 1
ATOM 670 N N . ARG A 1 85 ? -4.540 -4.814 -12.371 1.00 98.31 85 ARG A N 1
ATOM 671 C CA . ARG A 1 85 ? -4.259 -5.993 -11.528 1.00 98.31 85 ARG A CA 1
ATOM 672 C C . ARG A 1 85 ? -4.081 -5.598 -10.067 1.00 98.31 85 ARG A C 1
ATOM 674 O O . ARG A 1 85 ? -4.774 -6.133 -9.209 1.00 98.31 85 ARG A O 1
ATOM 681 N N . TRP A 1 86 ? -3.214 -4.621 -9.804 1.00 97.88 86 TRP A N 1
ATOM 682 C CA . TRP A 1 86 ? -2.948 -4.115 -8.457 1.00 97.88 86 TRP A CA 1
ATOM 683 C C . TRP A 1 86 ? -4.239 -3.650 -7.768 1.00 97.88 86 TRP A C 1
ATOM 685 O O . TRP A 1 86 ? -4.528 -4.046 -6.642 1.00 97.88 86 TRP A O 1
ATOM 695 N N . LEU A 1 87 ? -5.060 -2.870 -8.479 1.00 98.00 87 LEU A N 1
ATOM 696 C CA . LEU A 1 87 ? -6.336 -2.361 -7.975 1.00 98.00 87 LEU A CA 1
ATOM 697 C C . LEU A 1 87 ? -7.313 -3.492 -7.639 1.00 98.00 87 LEU A C 1
ATOM 699 O O . LEU A 1 87 ? -7.958 -3.441 -6.594 1.00 98.00 87 LEU A O 1
ATOM 703 N N . ARG A 1 88 ? -7.413 -4.528 -8.481 1.00 98.12 88 ARG A N 1
ATOM 704 C CA . ARG A 1 88 ? -8.274 -5.684 -8.189 1.00 98.12 88 ARG A CA 1
ATOM 705 C C . ARG A 1 88 ? -7.862 -6.392 -6.901 1.00 98.12 88 ARG A C 1
ATOM 707 O O . ARG A 1 88 ? -8.725 -6.637 -6.069 1.00 98.12 88 ARG A O 1
ATOM 714 N N . HIS A 1 89 ? -6.571 -6.642 -6.707 1.00 98.25 89 HIS A N 1
ATOM 715 C CA . HIS A 1 89 ? -6.073 -7.302 -5.495 1.00 98.25 89 HIS A CA 1
ATOM 716 C C . HIS A 1 89 ? -6.262 -6.449 -4.244 1.00 98.25 89 HIS A C 1
ATOM 718 O O . HIS A 1 89 ? -6.663 -6.961 -3.204 1.00 98.25 89 HIS A O 1
ATOM 724 N N . MET A 1 90 ? -6.062 -5.130 -4.345 1.00 97.81 90 MET A N 1
ATOM 725 C CA . MET A 1 90 ? -6.348 -4.218 -3.233 1.00 97.81 90 MET A CA 1
ATOM 726 C C . MET A 1 90 ? -7.837 -4.215 -2.875 1.00 97.81 90 MET A C 1
ATOM 728 O O . MET A 1 90 ? -8.184 -4.207 -1.696 1.00 97.81 90 MET A O 1
ATOM 732 N N . ARG A 1 91 ? -8.727 -4.275 -3.873 1.00 96.19 91 ARG A N 1
ATOM 733 C CA . ARG A 1 91 ? -10.169 -4.399 -3.634 1.00 96.19 91 ARG A CA 1
ATOM 734 C C . ARG A 1 91 ? -10.511 -5.708 -2.923 1.00 96.19 91 ARG A C 1
ATOM 736 O O . ARG A 1 91 ? -11.179 -5.655 -1.897 1.00 96.19 91 ARG A O 1
ATOM 743 N N . THR A 1 92 ? -10.002 -6.843 -3.402 1.00 96.81 92 THR A N 1
ATOM 744 C CA . THR A 1 92 ? -10.200 -8.147 -2.747 1.00 96.81 92 THR A CA 1
ATOM 745 C C . THR A 1 92 ? -9.716 -8.128 -1.295 1.00 96.81 92 THR A C 1
ATOM 747 O O . THR A 1 92 ? -10.427 -8.565 -0.390 1.00 96.81 92 THR A O 1
ATOM 750 N N . ALA A 1 93 ? -8.536 -7.554 -1.044 1.00 96.94 93 ALA A N 1
ATOM 751 C CA . ALA A 1 93 ? -7.984 -7.435 0.301 1.00 96.94 93 ALA A CA 1
ATOM 752 C C . ALA A 1 93 ? -8.847 -6.543 1.212 1.00 96.94 93 ALA A C 1
ATOM 754 O O . ALA A 1 93 ? -9.089 -6.900 2.367 1.00 96.94 93 ALA A O 1
ATOM 755 N N . LEU A 1 94 ? -9.350 -5.416 0.694 1.00 94.62 94 LEU A N 1
ATOM 756 C CA . LEU A 1 94 ? -10.256 -4.517 1.413 1.00 94.62 94 LEU A CA 1
ATOM 757 C C . LEU A 1 94 ? -11.585 -5.194 1.756 1.00 94.62 94 LEU A C 1
ATOM 759 O O . LEU A 1 94 ? -12.029 -5.087 2.900 1.00 94.62 94 LEU A O 1
ATOM 763 N N . ASP A 1 95 ? -12.189 -5.914 0.812 1.00 93.50 95 ASP A N 1
ATOM 764 C CA . ASP A 1 95 ? -13.457 -6.622 1.019 1.00 93.50 95 ASP A CA 1
ATOM 765 C C . ASP A 1 95 ? -13.329 -7.705 2.106 1.00 93.50 95 ASP A C 1
ATOM 767 O O . ASP A 1 95 ? -14.259 -7.930 2.880 1.00 93.50 95 ASP A O 1
ATOM 771 N N . GLY A 1 96 ? -12.150 -8.324 2.234 1.00 91.56 96 GLY A N 1
ATOM 772 C CA . GLY A 1 96 ? -11.848 -9.295 3.289 1.00 91.56 96 GLY A CA 1
ATOM 773 C C . GLY A 1 96 ? -11.320 -8.710 4.606 1.00 91.56 96 GLY A C 1
ATOM 774 O O . GLY A 1 96 ? -11.137 -9.464 5.561 1.00 91.56 96 GLY A O 1
ATOM 775 N N . SER A 1 97 ? -11.032 -7.407 4.685 1.00 89.94 97 SER A N 1
ATOM 776 C CA . SER A 1 97 ? -10.235 -6.818 5.779 1.00 89.94 97 SER A CA 1
ATOM 777 C C . SER A 1 97 ? -10.955 -6.689 7.127 1.00 89.94 97 SER A C 1
ATOM 779 O O . SER A 1 97 ? -10.299 -6.526 8.153 1.00 89.94 97 SER A O 1
ATOM 781 N N . GLY A 1 98 ? -12.291 -6.732 7.145 1.00 87.00 98 GLY A N 1
ATOM 782 C CA . GLY A 1 98 ? -13.085 -6.420 8.340 1.00 87.00 98 GLY A CA 1
ATOM 783 C C . GLY A 1 98 ? -13.131 -4.925 8.695 1.00 87.00 98 GLY A C 1
ATOM 784 O O . GLY A 1 98 ? -13.693 -4.568 9.728 1.00 87.00 98 GLY A O 1
ATOM 785 N N . ILE A 1 99 ? -12.568 -4.050 7.851 1.00 88.56 99 ILE A N 1
ATOM 786 C CA . ILE A 1 99 ? -12.745 -2.595 7.941 1.00 88.56 99 ILE A CA 1
ATOM 787 C C . ILE A 1 99 ? -14.195 -2.260 7.575 1.00 88.56 99 ILE A C 1
ATOM 789 O O . ILE A 1 99 ? -14.718 -2.766 6.576 1.00 88.56 99 ILE A O 1
ATOM 793 N N . ASP A 1 100 ? -14.837 -1.407 8.378 1.00 86.50 100 ASP A N 1
ATOM 794 C CA . ASP A 1 100 ? -16.229 -1.020 8.158 1.00 86.50 100 ASP A CA 1
ATOM 795 C C . ASP A 1 100 ? -16.433 -0.351 6.793 1.00 86.50 100 ASP A C 1
ATOM 797 O O . ASP A 1 100 ? -15.539 0.300 6.252 1.00 86.50 100 ASP A O 1
ATOM 801 N N . ASP A 1 101 ? -17.629 -0.507 6.230 1.00 84.50 101 ASP A N 1
ATOM 802 C CA . ASP A 1 101 ? -17.943 -0.050 4.874 1.00 84.50 101 ASP A CA 1
ATOM 803 C C . ASP A 1 101 ? -17.728 1.461 4.681 1.00 84.50 101 ASP A C 1
ATOM 805 O O . ASP A 1 101 ? -17.327 1.898 3.600 1.00 84.50 101 ASP A O 1
ATOM 809 N N . GLY A 1 102 ? -17.959 2.259 5.729 1.00 85.31 102 GLY A N 1
ATOM 810 C CA . GLY A 1 102 ? -17.787 3.709 5.694 1.00 85.31 102 GLY A CA 1
ATOM 811 C C . GLY A 1 102 ? -16.320 4.122 5.604 1.00 85.31 102 GLY A C 1
ATOM 812 O O . GLY A 1 102 ? -15.983 5.041 4.855 1.00 85.31 102 GLY A O 1
ATOM 813 N N . GLU A 1 103 ? -15.437 3.438 6.327 1.00 82.56 103 GLU A N 1
ATOM 814 C CA . GLU A 1 103 ? -13.989 3.632 6.233 1.00 82.56 103 GLU A CA 1
ATOM 815 C C . GLU A 1 103 ? -13.401 2.993 4.966 1.00 82.56 103 GLU A C 1
ATOM 817 O O . GLU A 1 103 ? -12.548 3.601 4.313 1.00 82.56 103 GLU A O 1
ATOM 822 N N . ARG A 1 104 ? -13.906 1.828 4.534 1.00 85.62 104 ARG A N 1
ATOM 823 C CA . ARG A 1 104 ? -13.500 1.176 3.275 1.00 85.62 104 ARG A CA 1
ATOM 824 C C . ARG A 1 104 ? -13.775 2.071 2.067 1.00 85.62 104 ARG A C 1
ATOM 826 O O . ARG A 1 104 ? -12.905 2.213 1.211 1.00 85.62 104 ARG A O 1
ATOM 833 N N . ALA A 1 105 ? -14.920 2.753 2.034 1.00 84.12 105 ALA A N 1
ATOM 834 C CA . ALA A 1 105 ? -15.257 3.708 0.977 1.00 84.12 105 ALA A CA 1
ATOM 835 C C . ALA A 1 105 ? -14.313 4.925 0.905 1.00 84.12 105 ALA A C 1
ATOM 837 O O . ALA A 1 105 ? -14.246 5.576 -0.128 1.00 84.12 105 ALA A O 1
ATOM 838 N N . LYS A 1 106 ? -13.577 5.245 1.978 1.00 82.69 106 LYS A N 1
ATOM 839 C CA . LYS A 1 106 ? -12.565 6.322 1.996 1.00 82.69 106 LYS A CA 1
ATOM 840 C C . LYS A 1 106 ? -11.165 5.829 1.618 1.00 82.69 106 LYS A C 1
ATOM 842 O O . LYS A 1 106 ? -10.248 6.643 1.461 1.00 82.69 106 LYS A O 1
ATOM 847 N N . LEU A 1 107 ? -10.963 4.510 1.580 1.00 80.31 107 LEU A N 1
ATOM 848 C CA . LEU A 1 107 ? -9.725 3.845 1.162 1.00 80.31 107 LEU A CA 1
ATOM 849 C C . LEU A 1 107 ? -9.665 3.605 -0.348 1.00 80.31 107 LEU A C 1
ATOM 851 O O . LEU A 1 107 ? -8.568 3.392 -0.863 1.00 80.31 107 LEU A O 1
ATOM 855 N N . TRP A 1 108 ? -10.809 3.676 -1.026 1.00 84.44 108 TRP A N 1
ATOM 856 C CA . TRP A 1 108 ? -10.963 3.475 -2.461 1.00 84.44 108 TRP A CA 1
ATOM 857 C C . TRP A 1 108 ? -11.268 4.785 -3.191 1.00 84.44 108 TRP A C 1
ATOM 859 O O . TRP A 1 108 ? -10.720 4.978 -4.299 1.00 84.44 108 TRP A O 1
#

Solvent-accessible surface area (backbone atoms only — not comparable to full-atom values): 6352 Å² total; per-residue (Å²): 132,84,76,75,83,78,67,79,53,61,68,49,40,37,51,30,23,46,45,25,46,57,47,38,64,72,34,67,77,61,36,71,73,48,90,60,92,70,57,65,63,62,18,51,53,47,10,32,42,53,29,32,76,68,72,48,64,62,58,32,45,77,75,66,42,80,74,60,60,67,72,74,46,63,87,50,89,77,41,73,69,54,50,53,51,52,50,52,32,45,47,55,20,52,76,70,44,78,61,54,70,76,60,47,63,74,75,108

Sequence (108 aa):
MTQAPRLAPEELLMALADRFYAEVSADEVLRALYPDEDLTDAARHLGWFLVQARGGPLTYFDRRGHPSLRARHVPFPITGGLRDRWLRHMRTALDGSGIDDGERAKLW

Secondary structure (DSSP, 8-state):
--PPP-PPPHHHHHHHHHHHHHHHHH-HHHHTT-SSS--HHHHHHHHHHHHHHTT--THHHHHH-S--HHHHHTTS---HHHHHHHHHHHHHHHHTS---HHHHHHH-

InterPro domains:
  IPR001486 Truncated hemoglobin [PF01152] (12-104)
  IPR009050 Globin-like superfamily [SSF46458] (7-107)
  IPR012292 Globin/Protoglobin [G3DSA:1.10.490.10] (5-108)
  IPR044203 Group 2 truncated hemoglobin GlbO/Two-on-two hemoglobin-3-like [PTHR47366] (10-107)

Radius of gyration: 14.49 Å; Cα contacts (8 Å, |Δi|>4): 82; chains: 1; bounding box: 34×32×36 Å

pLDDT: mean 91.39, std 11.26, range [42.22, 98.44]

Foldseek 3Di:
DPDDPDADDLVLLLQLLVQLVVLQCPPPVSVVQDPDPDCNVVSNLSSCVSCVVRVHDPVNCVPPNDPVPCVVCVVDPCDPVNVVSSVVSSVVSLVVRPPDPVNSVVVD